Protein AF-A0A7V2LP07-F1 (afdb_monomer_lite)

Secondary structure (DSSP, 8-state):
-HHHHHHHHHHHHHHIIIIIHHHHHHT--SS--HHHHHHHHHHHHHHHHHHHHHTT--SHHHHHHHHHHHHHHIIIIIHHHHHHT-TTGGG---

Foldseek 3Di:
DVVVVVLLVVLLV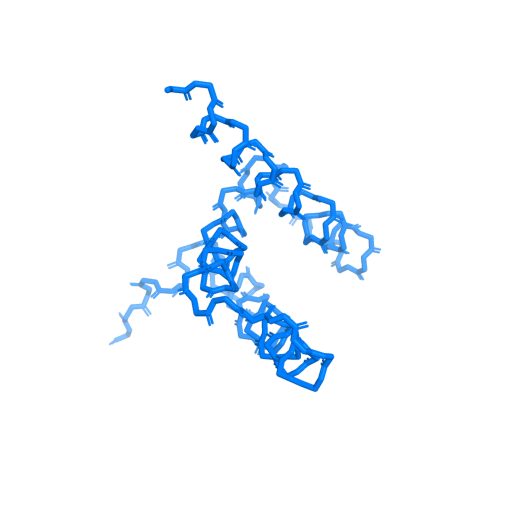CQLPVPLVCCCPPPVDDPDDSVLSSVLSSVLSSVLVVVCVVVVVDDDVVVVVSVVVSCCCRVVPVVVQCVPVNSCSVVPDD

Structure (mmCIF, N/CA/C/O backbone):
data_AF-A0A7V2LP07-F1
#
_entry.id   AF-A0A7V2LP07-F1
#
loop_
_atom_site.group_PDB
_atom_site.id
_atom_site.type_symbol
_atom_site.label_atom_id
_atom_site.label_alt_id
_atom_site.label_comp_id
_atom_site.label_asym_id
_atom_site.label_entity_id
_atom_site.label_seq_id
_atom_site.pdbx_PDB_ins_code
_atom_site.Cartn_x
_atom_site.Cartn_y
_atom_site.Cartn_z
_atom_site.occupancy
_atom_site.B_iso_or_equiv
_atom_site.auth_seq_id
_atom_site.auth_comp_id
_atom_site.auth_asym_id
_atom_site.auth_atom_id
_atom_site.pdbx_PDB_model_num
ATOM 1 N N . MET A 1 1 ? -23.044 -2.314 -5.978 1.00 55.12 1 MET A N 1
ATOM 2 C CA . MET A 1 1 ? -21.972 -2.179 -6.993 1.00 55.12 1 MET A CA 1
ATOM 3 C C . MET A 1 1 ? -21.220 -0.853 -6.887 1.00 55.12 1 MET A C 1
ATOM 5 O O . MET A 1 1 ? -20.003 -0.909 -6.816 1.00 55.12 1 MET A O 1
ATOM 9 N N . GLN A 1 2 ? -21.882 0.311 -6.782 1.00 62.09 2 GLN A N 1
ATOM 10 C CA . GLN A 1 2 ? -21.194 1.609 -6.594 1.00 62.09 2 GLN A CA 1
ATOM 11 C C . GLN A 1 2 ? -20.196 1.630 -5.420 1.00 62.09 2 GLN A C 1
ATOM 13 O O . GLN A 1 2 ? -19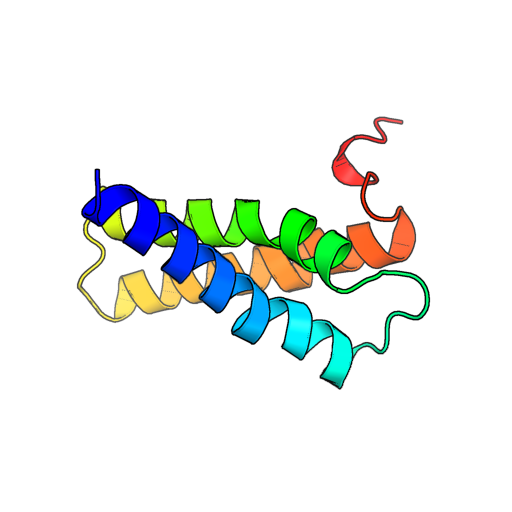.082 2.117 -5.575 1.00 62.09 2 GLN A O 1
ATOM 18 N N . SER A 1 3 ? -20.539 1.036 -4.271 1.00 79.75 3 SER A N 1
ATOM 19 C CA . SER A 1 3 ? -19.629 0.998 -3.114 1.00 79.75 3 SER A CA 1
ATOM 20 C C . SER A 1 3 ? -18.339 0.211 -3.366 1.00 79.75 3 SER A C 1
ATOM 22 O O . SER A 1 3 ? -17.305 0.551 -2.804 1.00 79.75 3 SER A O 1
ATOM 24 N N . PHE A 1 4 ? -18.379 -0.818 -4.216 1.00 81.25 4 PHE A N 1
ATOM 25 C CA . PHE A 1 4 ? -17.212 -1.636 -4.541 1.00 81.25 4 PHE A CA 1
ATOM 26 C C . PHE A 1 4 ? -16.235 -0.875 -5.443 1.00 81.25 4 PHE A C 1
ATOM 28 O O . PHE A 1 4 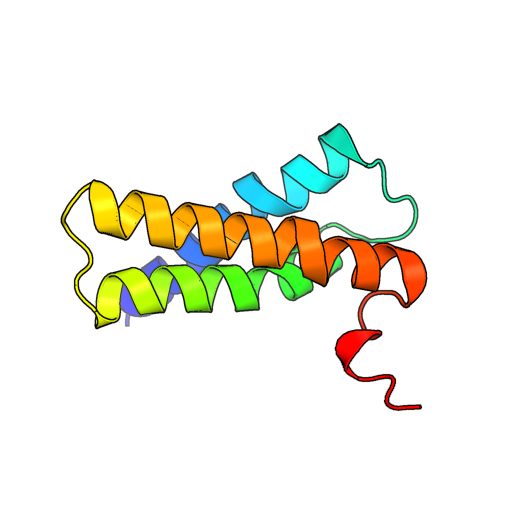? -15.055 -0.778 -5.119 1.00 81.25 4 PHE A O 1
ATOM 35 N N . PHE A 1 5 ? -16.739 -0.250 -6.512 1.00 85.00 5 PHE A N 1
ATOM 36 C CA . PHE A 1 5 ? -15.921 0.593 -7.389 1.00 85.00 5 PHE A CA 1
ATOM 37 C C . PHE A 1 5 ? -15.306 1.774 -6.640 1.00 85.00 5 PHE A C 1
ATOM 39 O O . PHE A 1 5 ? -14.130 2.062 -6.831 1.00 85.00 5 PHE A O 1
ATOM 46 N N . ASN A 1 6 ? -16.054 2.401 -5.729 1.00 84.88 6 ASN A N 1
ATOM 47 C CA . ASN A 1 6 ? -15.530 3.498 -4.917 1.00 84.88 6 ASN A CA 1
ATOM 48 C C . ASN A 1 6 ? -14.380 3.047 -4.003 1.00 84.88 6 ASN A C 1
ATOM 50 O O . ASN A 1 6 ? -13.420 3.791 -3.829 1.00 84.88 6 ASN A O 1
ATOM 54 N N . ARG A 1 7 ? -14.441 1.828 -3.449 1.00 84.38 7 ARG A N 1
ATOM 55 C CA . ARG A 1 7 ? -13.360 1.261 -2.624 1.00 84.38 7 ARG A CA 1
ATOM 56 C C . ARG A 1 7 ? -12.114 0.956 -3.447 1.00 84.38 7 ARG A C 1
ATOM 58 O O . ARG A 1 7 ? -11.017 1.303 -3.024 1.00 84.38 7 ARG A O 1
ATOM 65 N N . LEU A 1 8 ? -12.284 0.349 -4.623 1.00 86.12 8 LEU A N 1
ATOM 66 C CA . LEU A 1 8 ? -11.171 0.087 -5.537 1.00 86.12 8 LEU A CA 1
ATOM 67 C C . LEU A 1 8 ? -10.518 1.388 -6.008 1.00 86.12 8 LEU A C 1
ATOM 69 O O . LEU A 1 8 ? -9.298 1.506 -5.969 1.00 86.12 8 LEU A O 1
ATOM 73 N N . LEU A 1 9 ? -11.326 2.377 -6.393 1.00 88.25 9 LEU A N 1
ATOM 74 C CA . LEU A 1 9 ? -10.837 3.686 -6.810 1.00 88.25 9 LEU A CA 1
ATOM 75 C C . LEU A 1 9 ? -10.095 4.389 -5.670 1.00 88.25 9 LEU A C 1
ATOM 77 O O . LEU A 1 9 ? -9.015 4.925 -5.886 1.00 88.25 9 LEU A O 1
ATOM 81 N N . PHE A 1 10 ? -10.633 4.346 -4.449 1.00 87.19 10 PHE A N 1
ATOM 82 C CA . PHE A 1 10 ? -9.971 4.910 -3.276 1.00 87.19 10 PHE A CA 1
ATOM 83 C C . PHE A 1 10 ? -8.620 4.240 -2.995 1.00 87.19 10 PHE A C 1
ATOM 85 O O . PHE A 1 10 ? -7.629 4.930 -2.762 1.00 87.19 10 PHE A O 1
ATOM 92 N N . ALA A 1 11 ? -8.555 2.908 -3.065 1.00 85.94 11 ALA A N 1
ATOM 93 C CA . ALA A 1 11 ? -7.307 2.173 -2.893 1.00 85.94 11 ALA A CA 1
ATOM 94 C C . ALA A 1 11 ? -6.290 2.505 -3.996 1.00 85.94 11 ALA A C 1
ATOM 96 O O . ALA A 1 11 ? -5.130 2.766 -3.690 1.00 85.94 11 ALA A O 1
ATOM 97 N N . ALA A 1 12 ? -6.729 2.584 -5.256 1.00 83.12 12 ALA A N 1
ATOM 98 C CA . ALA A 1 12 ? -5.876 2.962 -6.381 1.00 83.12 12 ALA A CA 1
ATOM 99 C C . ALA A 1 12 ? -5.334 4.387 -6.249 1.00 83.12 12 ALA A C 1
ATOM 101 O O . ALA A 1 12 ? -4.141 4.609 -6.439 1.00 83.12 12 ALA A O 1
ATOM 102 N N . LEU A 1 13 ? -6.178 5.348 -5.867 1.00 88.25 13 LEU A N 1
ATOM 103 C CA . LEU A 1 13 ? -5.746 6.723 -5.619 1.00 88.25 13 LEU A CA 1
ATOM 104 C C . LEU A 1 13 ? -4.769 6.803 -4.444 1.00 88.25 13 LEU A C 1
ATOM 106 O O . LEU A 1 13 ? -3.793 7.543 -4.510 1.00 88.25 13 LEU A O 1
ATOM 110 N N . THR A 1 14 ? -4.994 6.013 -3.395 1.00 87.00 14 THR A N 1
ATOM 111 C CA . THR A 1 14 ? -4.099 5.959 -2.234 1.00 87.00 14 THR A CA 1
ATOM 112 C C . THR A 1 14 ? -2.735 5.383 -2.618 1.00 87.00 14 THR A C 1
ATOM 114 O O . THR A 1 14 ? -1.717 5.970 -2.265 1.00 87.00 14 THR A O 1
ATOM 117 N N . ALA A 1 15 ? -2.700 4.293 -3.392 1.00 82.75 15 ALA A N 1
ATOM 118 C CA . ALA A 1 15 ? -1.461 3.706 -3.905 1.00 82.75 15 ALA A CA 1
ATOM 119 C C . ALA A 1 15 ? -0.711 4.690 -4.817 1.00 82.75 15 ALA A C 1
ATOM 121 O O . ALA A 1 15 ? 0.497 4.883 -4.674 1.00 82.75 15 ALA A O 1
ATOM 122 N N . ALA A 1 16 ? -1.437 5.372 -5.709 1.00 82.69 16 ALA A N 1
ATOM 123 C CA . ALA A 1 16 ? -0.867 6.380 -6.593 1.00 82.69 16 ALA A CA 1
ATOM 124 C C . ALA A 1 16 ? -0.209 7.522 -5.801 1.00 82.69 16 ALA A C 1
ATOM 126 O O . ALA A 1 16 ? 0.954 7.839 -6.032 1.00 82.69 16 ALA A O 1
ATOM 127 N N . VAL A 1 17 ? -0.934 8.129 -4.857 1.00 82.62 17 VAL A N 1
ATOM 128 C CA . VAL A 1 17 ? -0.466 9.318 -4.126 1.00 82.62 17 VAL A CA 1
ATOM 129 C C . VAL A 1 17 ? 0.608 8.979 -3.099 1.00 82.62 17 VAL A C 1
ATOM 131 O O . VAL A 1 17 ? 1.601 9.692 -3.009 1.00 82.62 17 VAL A O 1
ATOM 134 N N . LEU A 1 18 ? 0.416 7.926 -2.305 1.00 77.94 18 LEU A N 1
ATOM 135 C CA . LEU A 1 18 ? 1.324 7.643 -1.194 1.00 77.94 18 LEU A CA 1
ATOM 136 C C . LEU A 1 18 ? 2.562 6.870 -1.617 1.00 77.94 18 LEU A C 1
ATOM 138 O O . LEU A 1 18 ? 3.585 7.014 -0.964 1.00 77.94 18 LEU A O 1
ATOM 142 N N . VAL A 1 19 ? 2.476 6.061 -2.675 1.00 75.62 19 VAL A N 1
ATOM 143 C CA . VAL A 1 19 ? 3.568 5.152 -3.029 1.00 75.62 19 VAL A CA 1
ATOM 144 C C . VAL A 1 19 ? 4.179 5.519 -4.371 1.00 75.62 19 VAL A C 1
ATOM 146 O O . VAL A 1 19 ? 5.352 5.855 -4.421 1.00 75.62 19 VAL A O 1
ATOM 149 N N . VAL A 1 20 ? 3.394 5.586 -5.451 1.00 76.19 20 VAL A N 1
ATOM 150 C CA . VAL A 1 20 ? 3.949 5.895 -6.787 1.00 76.19 20 VAL A CA 1
ATOM 151 C C . VAL A 1 20 ? 4.569 7.295 -6.839 1.00 76.19 20 VAL A C 1
ATOM 153 O O . VAL A 1 20 ? 5.649 7.477 -7.400 1.00 76.19 20 VAL A O 1
ATOM 156 N N . PHE A 1 21 ? 3.906 8.293 -6.250 1.00 76.50 21 PHE A N 1
ATOM 157 C CA . PHE A 1 21 ? 4.465 9.642 -6.162 1.00 76.50 21 PHE A CA 1
ATOM 158 C C . PHE A 1 21 ? 5.657 9.720 -5.205 1.00 76.50 21 PHE A C 1
ATOM 160 O O . PHE A 1 21 ? 6.629 10.386 -5.550 1.00 76.50 21 PHE A O 1
ATOM 167 N N . SER A 1 22 ? 5.616 9.028 -4.060 1.00 74.56 22 SER A N 1
ATOM 168 C CA . SER A 1 22 ? 6.769 8.933 -3.148 1.00 74.56 22 SER A CA 1
ATOM 169 C C . SER A 1 22 ? 7.995 8.399 -3.894 1.00 74.56 22 SER A C 1
ATOM 171 O O . SER A 1 22 ? 9.041 9.046 -3.928 1.00 74.56 22 SER A O 1
ATOM 173 N N . GLU A 1 23 ? 7.819 7.309 -4.636 1.00 74.44 23 GLU A N 1
ATOM 174 C CA . GLU A 1 23 ? 8.874 6.667 -5.414 1.00 74.44 23 GLU A CA 1
ATOM 175 C C . GLU A 1 23 ? 9.494 7.595 -6.465 1.00 74.44 23 GLU A C 1
ATOM 177 O O . GLU A 1 23 ? 10.715 7.691 -6.620 1.00 74.44 23 GLU A O 1
ATOM 182 N N . LYS A 1 24 ? 8.643 8.332 -7.187 1.00 72.62 24 LYS A N 1
ATOM 183 C CA . LYS A 1 24 ? 9.086 9.284 -8.212 1.00 72.62 24 LYS A CA 1
ATOM 184 C C . LYS A 1 24 ? 9.752 10.527 -7.620 1.00 72.62 24 LYS A C 1
ATOM 186 O O . LYS A 1 24 ? 10.583 11.122 -8.302 1.00 72.62 24 LYS A O 1
ATOM 191 N N . ILE A 1 25 ? 9.402 10.920 -6.394 1.00 71.31 25 ILE A N 1
ATOM 192 C CA . ILE A 1 25 ? 9.969 12.093 -5.715 1.00 71.31 25 ILE A CA 1
ATOM 193 C C . ILE A 1 25 ? 11.316 11.763 -5.066 1.00 71.31 25 ILE A C 1
ATOM 195 O O . ILE A 1 25 ? 12.242 12.563 -5.178 1.00 71.31 25 ILE A O 1
ATOM 199 N N . TYR A 1 26 ? 11.432 10.615 -4.395 1.00 67.94 26 TYR A N 1
ATOM 200 C CA . TYR A 1 26 ? 12.575 10.335 -3.522 1.00 67.94 26 TYR A CA 1
ATOM 201 C C . TYR A 1 26 ? 13.646 9.443 -4.150 1.00 67.94 26 TYR A C 1
ATOM 203 O O . TYR A 1 26 ? 14.823 9.638 -3.858 1.00 67.94 26 TYR A O 1
ATOM 211 N N . TRP A 1 27 ? 13.271 8.512 -5.030 1.00 65.94 27 TRP A N 1
ATOM 212 C CA . TRP A 1 27 ? 14.182 7.444 -5.463 1.00 65.94 27 TRP A CA 1
ATOM 213 C C . TRP A 1 27 ? 14.482 7.431 -6.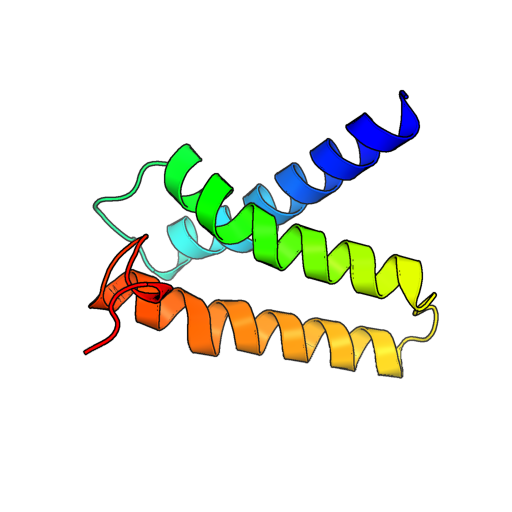963 1.00 65.94 27 TRP A C 1
ATOM 215 O O . TRP A 1 27 ? 15.343 6.680 -7.407 1.00 65.94 27 TRP A O 1
ATOM 225 N N . TYR A 1 28 ? 13.817 8.296 -7.741 1.00 60.44 28 TYR A N 1
ATOM 226 C CA . TYR A 1 28 ? 14.037 8.512 -9.178 1.00 60.44 28 TYR A CA 1
ATOM 227 C C . TYR A 1 28 ? 14.295 7.208 -9.957 1.00 60.44 28 TYR A C 1
ATOM 229 O O . TYR A 1 28 ? 15.278 7.098 -10.692 1.00 60.44 28 TYR A O 1
ATOM 237 N N . ILE A 1 29 ? 13.411 6.208 -9.818 1.00 63.50 29 ILE A N 1
ATOM 238 C CA . ILE A 1 29 ? 13.537 4.982 -10.616 1.00 63.50 29 ILE A CA 1
ATOM 239 C C . ILE A 1 29 ? 13.313 5.328 -12.091 1.00 63.50 29 ILE A C 1
ATOM 241 O O . ILE A 1 29 ? 12.180 5.564 -12.545 1.00 63.50 29 ILE A O 1
ATOM 245 N N . GLN A 1 30 ? 14.407 5.373 -12.845 1.00 60.66 30 GLN A N 1
ATOM 246 C CA . GLN A 1 30 ? 14.390 5.455 -14.298 1.00 60.66 30 GLN A CA 1
ATOM 247 C C . GLN A 1 30 ? 14.155 4.041 -14.832 1.00 60.66 30 GLN A C 1
ATOM 249 O O . GLN A 1 30 ? 14.972 3.157 -14.612 1.00 60.66 30 GLN A O 1
ATOM 254 N N . GLY A 1 31 ? 13.022 3.812 -15.495 1.00 70.38 31 GLY A N 1
ATOM 255 C CA . GLY A 1 31 ? 12.728 2.519 -16.124 1.00 70.38 31 GLY A CA 1
ATOM 256 C C . GLY A 1 31 ? 11.263 2.114 -16.052 1.00 70.38 31 GLY A C 1
ATOM 257 O O . GLY A 1 31 ? 10.748 1.596 -17.034 1.00 70.38 31 GLY A O 1
ATOM 258 N N . TYR A 1 32 ? 10.573 2.430 -14.951 1.00 76.50 32 TYR A N 1
ATOM 259 C CA . TYR A 1 32 ? 9.173 2.035 -14.774 1.00 76.50 32 TYR A CA 1
ATOM 260 C C . TYR A 1 32 ? 8.181 3.157 -15.079 1.00 76.50 32 TYR A C 1
ATOM 262 O O . TYR A 1 32 ? 8.312 4.304 -14.615 1.00 76.50 32 TYR A O 1
ATOM 270 N N . GLY A 1 33 ? 7.158 2.796 -15.849 1.00 82.12 33 GLY A N 1
ATOM 271 C CA . GLY A 1 33 ? 6.006 3.631 -16.145 1.00 82.12 33 GLY A CA 1
ATOM 272 C C . GLY A 1 33 ? 5.088 3.795 -14.932 1.00 82.12 33 GLY A C 1
ATOM 273 O O . GLY A 1 33 ? 5.091 3.001 -13.995 1.00 82.12 33 GLY A O 1
ATOM 274 N N . PHE A 1 34 ? 4.250 4.835 -14.955 1.00 83.12 34 PHE A N 1
ATOM 275 C CA . PHE A 1 34 ? 3.295 5.106 -13.873 1.00 83.12 34 PHE A CA 1
ATOM 276 C C . PHE A 1 34 ? 2.356 3.920 -13.603 1.00 83.12 34 PHE A C 1
ATOM 278 O O . PHE A 1 34 ? 2.127 3.565 -12.451 1.00 83.12 34 PHE A O 1
ATOM 285 N N . LEU A 1 35 ? 1.826 3.297 -14.662 1.00 84.12 35 LEU A N 1
ATOM 286 C CA . LEU A 1 35 ? 0.881 2.184 -14.533 1.00 84.12 35 LEU A CA 1
ATOM 287 C C . LEU A 1 35 ? 1.523 0.927 -13.945 1.00 84.12 35 LEU A C 1
ATOM 289 O O . LEU A 1 35 ? 0.867 0.212 -13.199 1.00 84.12 35 LEU A O 1
ATOM 293 N N . GLU A 1 36 ? 2.791 0.671 -14.252 1.00 83.31 36 GLU A N 1
ATOM 294 C CA . GLU A 1 36 ? 3.519 -0.489 -13.735 1.00 83.31 36 GLU A CA 1
ATOM 295 C C . GLU A 1 36 ? 3.705 -0.378 -12.222 1.00 83.31 36 GLU A C 1
ATOM 297 O O . GLU A 1 36 ? 3.327 -1.283 -11.480 1.00 83.31 36 GLU A O 1
ATOM 302 N N . LEU A 1 37 ? 4.185 0.782 -11.762 1.00 84.88 37 LEU A N 1
ATOM 303 C CA . LEU A 1 37 ? 4.320 1.078 -10.337 1.00 84.88 37 LEU A CA 1
ATOM 304 C C . LEU A 1 37 ? 2.962 1.070 -9.635 1.00 84.88 37 LEU A C 1
ATOM 306 O O . LEU A 1 37 ? 2.832 0.535 -8.535 1.00 84.88 37 LEU A O 1
ATOM 310 N N . LEU A 1 38 ? 1.932 1.628 -10.276 1.00 86.62 38 LEU A N 1
ATOM 311 C CA . LEU A 1 38 ? 0.586 1.624 -9.721 1.00 86.62 38 LEU A CA 1
ATOM 312 C C . LEU A 1 38 ? 0.073 0.199 -9.524 1.00 86.62 38 LEU A C 1
ATOM 314 O O . LEU A 1 38 ? -0.461 -0.091 -8.464 1.00 86.62 38 LEU A O 1
ATOM 318 N N . LEU A 1 39 ? 0.233 -0.687 -10.507 1.00 85.88 39 LEU A N 1
ATOM 319 C CA . LEU A 1 39 ? -0.216 -2.076 -10.398 1.00 85.88 39 LEU A CA 1
ATOM 320 C C . LEU A 1 39 ? 0.564 -2.849 -9.332 1.00 85.88 39 LEU A C 1
ATOM 322 O O . LEU A 1 39 ? -0.050 -3.580 -8.555 1.00 85.88 39 LEU A O 1
ATOM 326 N N . PHE A 1 40 ? 1.882 -2.650 -9.263 1.00 86.06 40 PHE A N 1
ATOM 327 C CA . PHE A 1 40 ? 2.740 -3.285 -8.264 1.00 86.06 40 PHE A CA 1
ATOM 328 C C . PHE A 1 40 ? 2.330 -2.893 -6.837 1.00 86.06 40 PHE A C 1
ATOM 330 O O . PHE A 1 40 ? 2.107 -3.756 -5.988 1.00 86.06 40 PHE A O 1
ATOM 337 N N . TYR A 1 41 ? 2.133 -1.596 -6.589 1.00 87.69 41 TYR A N 1
ATOM 338 C CA . TYR A 1 41 ? 1.787 -1.088 -5.262 1.00 87.69 41 TYR A CA 1
ATOM 339 C C . TYR A 1 41 ? 0.288 -1.132 -4.941 1.00 87.69 41 TYR A C 1
ATOM 341 O O . TYR A 1 41 ? -0.088 -1.126 -3.770 1.00 87.69 41 TYR A O 1
ATOM 349 N N . PHE A 1 42 ? -0.592 -1.253 -5.939 1.00 89.31 42 PHE A N 1
ATOM 350 C CA . PHE A 1 42 ? -2.038 -1.334 -5.722 1.00 89.31 42 PHE A CA 1
ATOM 351 C C . PHE A 1 42 ? -2.410 -2.481 -4.787 1.00 89.31 42 PHE A C 1
ATOM 353 O O . PHE A 1 42 ? -3.206 -2.295 -3.866 1.00 89.31 42 PHE A O 1
ATOM 360 N N . PHE A 1 43 ? -1.845 -3.666 -5.017 1.00 86.94 43 PHE A N 1
ATOM 361 C CA . PHE A 1 43 ? -2.200 -4.858 -4.259 1.00 86.94 43 PHE A CA 1
ATOM 362 C C . PHE A 1 43 ? -1.861 -4.743 -2.760 1.00 86.94 43 PHE A C 1
ATOM 364 O O . PHE A 1 43 ? -2.781 -4.893 -1.949 1.00 86.94 43 PHE A O 1
ATOM 371 N N . PRO A 1 44 ? -0.619 -4.417 -2.346 1.00 89.69 44 PRO A N 1
ATOM 372 C CA . PRO A 1 44 ? -0.306 -4.236 -0.929 1.00 89.69 44 PRO A CA 1
ATOM 373 C C . PRO A 1 44 ? -1.106 -3.089 -0.293 1.00 89.69 44 PRO A C 1
ATOM 375 O O . PRO A 1 44 ? -1.589 -3.246 0.830 1.00 89.69 44 PRO A O 1
ATOM 378 N N . THR A 1 45 ? -1.336 -1.973 -1.001 1.00 91.12 45 THR A N 1
ATOM 379 C CA . THR A 1 45 ? -2.183 -0.880 -0.487 1.00 91.12 45 THR A CA 1
ATOM 380 C C . THR A 1 45 ? -3.631 -1.324 -0.285 1.00 91.12 45 THR A C 1
ATOM 382 O O . THR A 1 45 ? -4.238 -1.027 0.745 1.00 91.12 45 THR A O 1
ATOM 385 N N . TYR A 1 46 ? -4.203 -2.055 -1.244 1.00 91.00 46 TYR A N 1
ATOM 386 C CA . TYR A 1 46 ? -5.567 -2.562 -1.145 1.00 91.00 46 TYR A CA 1
ATOM 387 C C . TYR A 1 46 ? -5.713 -3.532 0.028 1.00 91.00 46 TYR A C 1
ATOM 389 O O . TYR A 1 46 ? -6.640 -3.384 0.823 1.00 91.00 46 TYR A O 1
ATOM 397 N N . VAL A 1 47 ? -4.786 -4.485 0.174 1.00 90.44 47 VAL A N 1
ATOM 398 C CA . VAL A 1 47 ? -4.789 -5.449 1.285 1.00 90.44 47 VAL A CA 1
ATOM 399 C C . VAL A 1 47 ? -4.677 -4.733 2.630 1.00 90.44 47 VAL A C 1
ATOM 401 O O . VAL A 1 47 ? -5.415 -5.071 3.554 1.00 90.44 47 VAL A O 1
ATOM 404 N N . PHE A 1 48 ? -3.824 -3.711 2.737 1.00 92.50 48 PHE A N 1
ATOM 405 C CA . PHE A 1 48 ? -3.710 -2.895 3.944 1.00 92.50 48 PHE A CA 1
ATOM 406 C C . PHE A 1 48 ? -5.036 -2.213 4.309 1.00 92.50 48 PHE A C 1
ATOM 408 O O . PHE A 1 48 ? -5.539 -2.384 5.421 1.00 92.50 48 PHE A O 1
ATOM 415 N N . LEU A 1 49 ? -5.645 -1.487 3.367 1.00 91.31 49 LEU A N 1
ATOM 416 C CA . LEU A 1 49 ? -6.914 -0.791 3.601 1.00 91.31 49 LEU A CA 1
ATOM 417 C C . LEU A 1 49 ? -8.056 -1.769 3.906 1.00 91.31 49 LEU A C 1
ATOM 419 O O . LEU A 1 49 ? -8.867 -1.524 4.802 1.00 91.31 49 LEU A O 1
ATOM 423 N N . TRP A 1 50 ? -8.091 -2.898 3.198 1.00 92.69 50 TRP A N 1
ATOM 424 C CA . TRP A 1 50 ? -9.037 -3.974 3.458 1.00 92.69 50 TRP A CA 1
ATOM 425 C C . TRP A 1 50 ? -8.864 -4.543 4.868 1.00 92.69 50 TRP A C 1
ATOM 427 O O . TRP A 1 50 ? -9.859 -4.719 5.564 1.00 92.69 50 TRP A O 1
ATOM 437 N N . ALA A 1 51 ? -7.632 -4.769 5.331 1.00 91.88 51 ALA A N 1
ATOM 438 C CA . ALA A 1 51 ? -7.366 -5.266 6.679 1.00 91.88 51 ALA A CA 1
ATOM 439 C C . ALA A 1 51 ? -7.823 -4.266 7.756 1.00 91.88 51 ALA A C 1
ATOM 441 O O . ALA A 1 51 ? -8.486 -4.659 8.718 1.00 91.88 51 ALA A O 1
ATOM 442 N N . ILE A 1 52 ? -7.551 -2.967 7.577 1.00 94.56 52 ILE A N 1
ATOM 443 C CA . ILE A 1 52 ? -8.049 -1.911 8.475 1.00 94.56 52 ILE A CA 1
ATOM 444 C C . ILE A 1 52 ? -9.578 -1.962 8.592 1.00 94.56 52 ILE A C 1
ATOM 446 O O . ILE A 1 52 ? -10.119 -1.896 9.702 1.00 94.56 52 ILE A O 1
ATOM 450 N N . GLU A 1 53 ? -10.278 -2.109 7.464 1.00 92.75 53 GLU A N 1
ATOM 451 C CA . GLU A 1 53 ? -11.738 -2.211 7.439 1.00 92.75 53 GLU A CA 1
ATOM 452 C C . GLU A 1 53 ? -12.234 -3.520 8.079 1.00 92.75 53 GLU A C 1
ATOM 454 O O . GLU A 1 53 ? -13.106 -3.485 8.953 1.00 92.75 53 GLU A O 1
ATOM 459 N N . ALA A 1 54 ? -11.668 -4.663 7.681 1.00 93.38 54 ALA A N 1
ATOM 460 C CA . ALA A 1 54 ? -12.078 -6.002 8.102 1.00 93.38 54 ALA A CA 1
ATOM 461 C C . ALA A 1 54 ? -11.922 -6.203 9.614 1.00 93.38 54 ALA A C 1
ATOM 463 O O . ALA A 1 54 ? -12.848 -6.674 10.278 1.00 93.38 54 ALA A O 1
ATOM 464 N N . PHE A 1 55 ? -10.793 -5.768 10.178 1.00 93.75 55 PHE A N 1
ATOM 465 C CA . PHE A 1 55 ? -10.534 -5.824 11.619 1.00 93.75 55 PHE A CA 1
ATOM 466 C C . PHE A 1 55 ? -11.105 -4.626 12.383 1.00 93.75 55 PHE A C 1
ATOM 468 O O . PHE A 1 55 ? -10.984 -4.557 13.607 1.00 93.75 55 PHE A O 1
ATOM 475 N N . ARG A 1 56 ? -11.763 -3.690 11.683 1.00 93.81 56 ARG A N 1
ATOM 476 C CA . ARG A 1 56 ? -12.383 -2.487 12.257 1.00 93.81 56 ARG A CA 1
ATOM 477 C C . ARG A 1 56 ? -11.406 -1.723 13.153 1.00 93.81 56 ARG A C 1
ATOM 479 O O . ARG A 1 56 ? -11.743 -1.341 14.277 1.00 93.81 56 ARG A O 1
ATOM 486 N N . VAL A 1 57 ? -10.195 -1.486 12.657 1.00 93.25 57 VAL A N 1
ATOM 487 C CA . VAL A 1 57 ? -9.151 -0.769 13.395 1.00 93.25 57 VAL A CA 1
ATOM 488 C C . VAL A 1 57 ? -9.557 0.702 13.530 1.00 93.25 57 VAL A C 1
ATOM 490 O O . VAL A 1 57 ? -9.403 1.491 12.607 1.00 93.25 57 VAL A O 1
ATOM 493 N N . ARG A 1 58 ? -10.135 1.069 14.682 1.00 93.31 58 ARG A N 1
ATOM 494 C CA . ARG A 1 58 ? -10.681 2.422 14.938 1.00 93.31 58 ARG A CA 1
ATOM 495 C C . ARG A 1 58 ? -9.959 3.211 16.030 1.00 93.31 58 ARG A C 1
ATOM 497 O O . ARG A 1 58 ? -10.344 4.339 16.319 1.00 93.31 58 ARG A O 1
ATOM 504 N N . ARG A 1 59 ? -8.952 2.623 16.679 1.00 94.44 59 ARG A N 1
ATOM 505 C CA . ARG A 1 59 ? -8.167 3.282 17.737 1.00 94.44 59 ARG A CA 1
ATOM 506 C C . ARG A 1 59 ? -6.812 3.726 17.188 1.00 94.44 59 ARG A C 1
ATOM 508 O O . ARG A 1 59 ? -6.240 3.038 16.350 1.00 94.44 59 ARG A O 1
ATOM 515 N N . TRP A 1 60 ? -6.282 4.825 17.719 1.00 94.69 60 TRP A N 1
ATOM 516 C CA . TRP A 1 60 ? -5.023 5.423 17.262 1.00 94.69 60 TRP A CA 1
ATOM 517 C C . TRP A 1 60 ? -3.820 4.486 17.369 1.00 94.69 60 TRP A C 1
ATOM 519 O O . TRP A 1 60 ? -3.099 4.325 16.395 1.00 94.69 60 TRP A O 1
ATOM 529 N N . ALA A 1 61 ? -3.625 3.827 18.513 1.00 95.69 61 ALA A N 1
ATOM 530 C CA . ALA A 1 61 ? -2.477 2.942 18.720 1.00 95.69 61 ALA A CA 1
ATOM 531 C C . ALA A 1 61 ? -2.388 1.782 17.699 1.00 95.69 61 ALA A C 1
ATOM 533 O O . ALA A 1 61 ? -1.347 1.643 17.059 1.00 95.69 61 ALA A O 1
ATOM 534 N N . PRO A 1 62 ? -3.442 0.968 17.472 1.00 93.56 62 PRO A N 1
ATOM 535 C CA . PRO A 1 62 ? -3.373 -0.085 16.461 1.00 93.56 62 PRO A CA 1
ATOM 536 C C . PRO A 1 62 ? -3.347 0.465 15.030 1.00 93.56 62 PRO A C 1
ATOM 538 O O . PRO A 1 62 ? -2.750 -0.167 14.167 1.00 93.56 62 PRO A O 1
ATOM 541 N N . LEU A 1 63 ? -3.938 1.638 14.769 1.00 93.25 63 LEU A N 1
ATOM 542 C CA . LEU A 1 63 ? -3.834 2.287 13.460 1.00 93.25 63 LEU A CA 1
ATOM 543 C C . LEU A 1 63 ? -2.389 2.709 13.163 1.00 93.25 6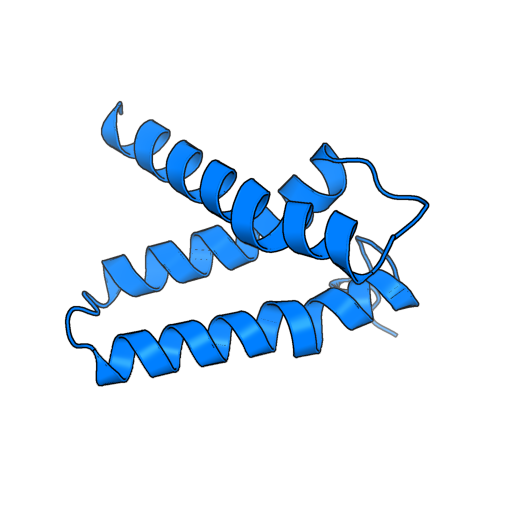3 LEU A C 1
ATOM 545 O O . LEU A 1 63 ? -1.898 2.470 12.066 1.00 93.25 63 LEU A O 1
ATOM 549 N N . PHE A 1 64 ? -1.702 3.279 14.155 1.00 94.56 64 PHE A N 1
ATOM 550 C CA . PHE A 1 64 ? -0.288 3.632 14.066 1.00 94.56 64 PHE A CA 1
ATOM 551 C C . PHE A 1 64 ? 0.574 2.398 13.796 1.00 94.56 64 PHE A C 1
ATOM 553 O O . PHE A 1 64 ? 1.378 2.407 12.869 1.00 94.56 64 PHE A O 1
ATOM 560 N N . LEU A 1 65 ? 0.363 1.315 14.552 1.00 95.44 65 LEU A N 1
ATOM 561 C CA . LEU A 1 65 ? 1.084 0.062 14.333 1.00 95.44 65 LEU A CA 1
ATOM 562 C C . LEU A 1 65 ? 0.838 -0.492 12.924 1.00 95.44 65 LEU A C 1
ATOM 564 O O . LEU A 1 65 ? 1.782 -0.877 12.244 1.00 95.44 65 LEU A O 1
ATOM 568 N N . ALA A 1 66 ? -0.415 -0.506 12.468 1.00 93.31 66 ALA A N 1
ATOM 569 C CA . ALA A 1 66 ? -0.755 -0.988 11.136 1.00 93.31 66 ALA A CA 1
ATOM 570 C C . ALA A 1 66 ? -0.095 -0.137 10.037 1.00 93.31 66 ALA A C 1
ATOM 572 O O . ALA A 1 66 ? 0.459 -0.692 9.092 1.00 93.31 66 ALA A O 1
ATOM 573 N N . ALA A 1 67 ? -0.099 1.192 10.176 1.00 90.94 67 ALA A N 1
ATOM 574 C CA . ALA A 1 67 ? 0.581 2.093 9.248 1.00 90.94 67 ALA A CA 1
ATOM 575 C C . ALA A 1 67 ? 2.107 1.890 9.250 1.00 90.94 67 ALA A C 1
ATOM 577 O O . ALA A 1 67 ? 2.719 1.883 8.186 1.00 90.94 67 ALA A O 1
ATOM 578 N N . ALA A 1 68 ? 2.715 1.665 10.419 1.00 93.44 68 ALA A N 1
ATOM 579 C CA . ALA A 1 68 ? 4.142 1.371 10.530 1.00 93.44 68 ALA A CA 1
ATOM 580 C C . ALA A 1 68 ? 4.509 0.045 9.845 1.00 93.44 68 ALA A C 1
ATOM 582 O O . ALA A 1 68 ? 5.490 -0.014 9.109 1.00 93.44 68 ALA A O 1
ATOM 583 N N . LEU A 1 69 ? 3.696 -1.001 10.031 1.00 94.00 69 LEU A N 1
ATOM 584 C CA . LEU A 1 69 ? 3.879 -2.286 9.350 1.00 94.00 69 LEU A CA 1
ATOM 585 C C . LEU A 1 69 ? 3.729 -2.156 7.834 1.00 94.00 69 LEU A C 1
ATOM 587 O O . LEU A 1 69 ? 4.499 -2.752 7.088 1.00 94.00 69 LEU A O 1
ATOM 591 N N . TYR A 1 70 ? 2.761 -1.361 7.378 1.00 92.56 70 TYR A N 1
ATOM 592 C CA . TYR A 1 70 ? 2.588 -1.078 5.959 1.00 92.56 70 TYR A CA 1
ATOM 593 C C . TYR A 1 70 ? 3.795 -0.340 5.371 1.00 92.56 70 TYR A C 1
ATOM 595 O O . TYR A 1 70 ? 4.313 -0.760 4.342 1.00 92.56 70 TYR A O 1
ATOM 603 N N . GLY A 1 71 ? 4.287 0.704 6.046 1.00 89.38 71 GLY A N 1
ATOM 604 C CA . GLY A 1 71 ? 5.493 1.421 5.627 1.00 89.38 71 GLY A CA 1
ATOM 605 C C . GLY A 1 71 ? 6.721 0.511 5.583 1.00 89.38 71 GLY A C 1
ATOM 606 O O . GLY A 1 71 ? 7.443 0.510 4.594 1.00 89.38 71 GLY A O 1
ATOM 607 N N . PHE A 1 72 ? 6.912 -0.330 6.604 1.00 91.50 72 PHE A N 1
ATOM 608 C CA . PHE A 1 72 ? 7.977 -1.336 6.615 1.00 91.50 72 PHE A CA 1
ATOM 609 C C . PHE A 1 72 ? 7.869 -2.312 5.437 1.00 91.50 72 PHE A C 1
ATOM 611 O O . PHE A 1 72 ? 8.874 -2.613 4.806 1.00 91.50 72 PHE A O 1
ATOM 618 N N . LEU A 1 73 ? 6.668 -2.797 5.116 1.00 90.62 73 LEU A N 1
ATOM 619 C CA . LEU A 1 73 ? 6.469 -3.696 3.981 1.00 90.62 73 LEU A CA 1
ATOM 620 C C . LEU A 1 73 ? 6.790 -3.002 2.651 1.00 90.62 73 LEU A C 1
ATOM 622 O O . LEU A 1 73 ? 7.514 -3.557 1.833 1.00 90.62 73 LEU A O 1
ATOM 626 N N . VAL A 1 74 ? 6.251 -1.805 2.424 1.00 89.50 74 VAL A N 1
ATOM 627 C CA . VAL A 1 74 ? 6.417 -1.088 1.153 1.00 89.50 74 VAL A CA 1
ATOM 628 C C . VAL A 1 74 ? 7.863 -0.645 0.955 1.00 89.50 74 VAL A C 1
ATOM 630 O O . VAL A 1 74 ? 8.475 -1.010 -0.040 1.00 89.50 74 VAL A O 1
ATOM 633 N N . GLU A 1 75 ? 8.432 0.073 1.917 1.00 85.69 75 GLU A N 1
ATOM 634 C CA . GLU A 1 75 ? 9.760 0.683 1.778 1.00 85.69 75 GLU A CA 1
ATOM 635 C C . GLU A 1 75 ? 10.887 -0.267 2.190 1.00 85.69 75 GLU A C 1
ATOM 637 O O . GLU A 1 75 ? 11.975 -0.236 1.631 1.00 85.69 75 GLU A O 1
ATOM 642 N N . GLY A 1 76 ? 10.653 -1.112 3.195 1.00 86.00 76 GLY A N 1
ATOM 643 C CA . GLY A 1 76 ? 11.680 -1.997 3.745 1.00 86.00 76 GLY A CA 1
ATOM 644 C C . GLY A 1 76 ? 11.793 -3.344 3.036 1.00 86.00 76 GLY A C 1
ATOM 645 O O . GLY A 1 76 ? 12.824 -3.998 3.169 1.00 86.00 76 GLY A O 1
ATOM 646 N N . VAL A 1 77 ? 10.757 -3.774 2.304 1.00 88.94 77 VAL A N 1
ATOM 647 C CA . VAL A 1 77 ? 10.731 -5.087 1.635 1.00 88.94 77 VAL A CA 1
ATOM 648 C C . VAL A 1 77 ? 10.473 -4.950 0.140 1.00 88.94 77 VAL A C 1
ATOM 650 O O . VAL A 1 77 ? 11.263 -5.442 -0.657 1.00 88.94 77 VAL A O 1
ATOM 653 N N . LEU A 1 78 ? 9.384 -4.289 -0.259 1.00 87.62 78 LEU A N 1
ATOM 654 C CA . LEU A 1 78 ? 8.976 -4.251 -1.665 1.00 87.62 78 LEU A CA 1
ATOM 655 C C . LEU A 1 78 ? 9.854 -3.333 -2.517 1.00 87.62 78 LEU A C 1
ATOM 657 O O . LEU A 1 78 ? 10.219 -3.729 -3.621 1.00 87.62 78 LEU A O 1
ATOM 661 N N . ALA A 1 79 ? 10.208 -2.149 -2.019 1.00 85.06 79 ALA A N 1
ATOM 662 C CA . ALA A 1 79 ? 11.052 -1.211 -2.753 1.00 85.06 79 ALA A CA 1
ATOM 663 C C . ALA A 1 79 ? 12.451 -1.793 -3.065 1.00 85.06 79 ALA A C 1
ATOM 665 O O . ALA A 1 79 ? 12.832 -1.771 -4.234 1.00 85.06 79 ALA A O 1
ATOM 666 N N . PRO A 1 80 ? 13.187 -2.420 -2.119 1.00 84.62 80 PRO A N 1
ATOM 667 C CA . PRO A 1 80 ? 14.448 -3.096 -2.435 1.00 84.62 80 PRO A CA 1
ATOM 668 C C . PRO A 1 80 ? 14.305 -4.182 -3.507 1.00 84.62 80 PRO A C 1
ATOM 670 O O . PRO A 1 80 ? 15.084 -4.203 -4.453 1.00 84.62 80 PRO A O 1
ATOM 673 N N . VAL A 1 81 ? 13.270 -5.029 -3.419 1.00 85.81 81 VAL A N 1
ATOM 674 C CA . VAL A 1 81 ? 13.008 -6.068 -4.434 1.00 85.81 81 VAL A CA 1
ATOM 675 C C . VAL A 1 81 ? 12.743 -5.442 -5.804 1.00 85.81 81 VAL A C 1
ATOM 677 O O . VAL A 1 81 ? 13.256 -5.914 -6.815 1.00 85.81 81 VAL A O 1
ATOM 680 N N . LEU A 1 82 ? 11.974 -4.353 -5.853 1.00 84.50 82 LEU A N 1
ATOM 681 C CA . LEU A 1 82 ? 11.713 -3.620 -7.089 1.00 84.50 82 LEU A CA 1
ATOM 682 C C . LEU A 1 82 ? 12.995 -3.017 -7.687 1.00 84.50 82 LEU A C 1
ATOM 684 O O . LEU A 1 82 ? 13.124 -2.952 -8.912 1.00 84.50 82 LEU A O 1
ATOM 688 N N . TYR A 1 83 ? 13.924 -2.566 -6.844 1.00 82.00 83 TYR A N 1
ATOM 689 C CA . TYR A 1 83 ? 15.193 -1.979 -7.273 1.00 82.00 83 TYR A CA 1
ATOM 690 C C . TYR A 1 83 ? 16.194 -3.018 -7.772 1.00 82.00 83 TYR A C 1
ATOM 692 O O . TYR A 1 83 ? 16.891 -2.755 -8.750 1.00 82.00 83 TYR A O 1
ATOM 700 N N . GLU A 1 84 ? 16.272 -4.172 -7.113 1.00 82.06 84 GLU A N 1
ATOM 701 C CA . GLU A 1 84 ? 17.282 -5.197 -7.392 1.00 82.06 84 GLU A CA 1
ATOM 702 C C . GLU A 1 84 ? 16.822 -6.186 -8.473 1.00 82.06 84 GLU A C 1
ATOM 704 O O . GLU A 1 84 ? 17.550 -6.431 -9.434 1.00 82.06 84 GLU A O 1
ATOM 709 N N . ASP A 1 85 ? 15.589 -6.684 -8.363 1.00 79.88 85 ASP A N 1
ATOM 710 C CA . ASP A 1 85 ? 15.070 -7.790 -9.179 1.00 79.88 85 ASP A CA 1
ATOM 711 C C . ASP A 1 85 ? 13.927 -7.364 -10.124 1.00 79.88 85 ASP A C 1
ATOM 713 O O . ASP A 1 85 ? 13.438 -8.137 -10.956 1.00 79.88 85 ASP A O 1
ATOM 717 N N . GLY A 1 86 ? 13.480 -6.113 -10.009 1.00 79.38 86 GLY A N 1
ATOM 718 C CA . GLY A 1 86 ? 12.408 -5.539 -10.813 1.00 79.38 86 GLY A CA 1
ATOM 719 C C . GLY A 1 86 ? 11.000 -6.005 -10.437 1.00 79.38 86 GLY A C 1
ATOM 720 O O . GLY A 1 86 ? 10.769 -6.640 -9.411 1.00 79.38 86 GLY A O 1
ATOM 721 N N . LEU A 1 87 ? 10.010 -5.673 -11.276 1.00 76.25 87 LEU A N 1
ATOM 722 C CA . LEU A 1 87 ? 8.577 -5.865 -10.969 1.00 76.25 87 LEU A CA 1
ATOM 723 C C . LEU A 1 87 ? 8.180 -7.316 -10.641 1.00 76.25 87 LEU A C 1
ATOM 725 O O . LEU A 1 87 ? 7.178 -7.538 -9.963 1.00 76.25 87 LEU A O 1
ATOM 729 N N . LEU A 1 88 ? 8.934 -8.300 -11.143 1.00 75.50 88 LEU A N 1
ATOM 730 C CA . LEU A 1 88 ? 8.678 -9.730 -10.939 1.00 75.50 88 LEU A CA 1
ATOM 731 C C . LEU A 1 88 ? 9.647 -10.386 -9.949 1.00 75.50 88 LEU A C 1
ATOM 733 O O . LEU A 1 88 ? 9.580 -11.602 -9.773 1.00 75.50 88 LEU A O 1
ATOM 737 N N . GLY A 1 89 ? 10.496 -9.609 -9.272 1.00 69.81 89 GLY A N 1
ATOM 738 C CA . GLY A 1 89 ? 11.498 -10.126 -8.341 1.00 69.81 89 GLY A CA 1
ATOM 739 C C . GLY A 1 89 ? 10.936 -11.021 -7.241 1.00 69.81 89 GLY A C 1
ATOM 740 O O . GLY A 1 89 ? 11.520 -12.042 -6.902 1.00 69.81 89 GLY A O 1
ATOM 741 N N . LEU A 1 90 ? 9.714 -10.734 -6.780 1.00 63.62 90 LEU A N 1
ATOM 742 C CA . LEU A 1 90 ? 9.005 -11.551 -5.786 1.00 63.62 90 LEU A CA 1
ATOM 743 C C . LEU A 1 90 ? 8.727 -12.998 -6.238 1.00 63.62 90 LEU A C 1
ATOM 745 O O . LEU A 1 90 ? 8.465 -13.855 -5.397 1.00 63.62 90 LEU A O 1
ATOM 749 N N . PHE A 1 91 ? 8.739 -13.270 -7.545 1.00 68.44 91 PHE A N 1
ATOM 750 C CA 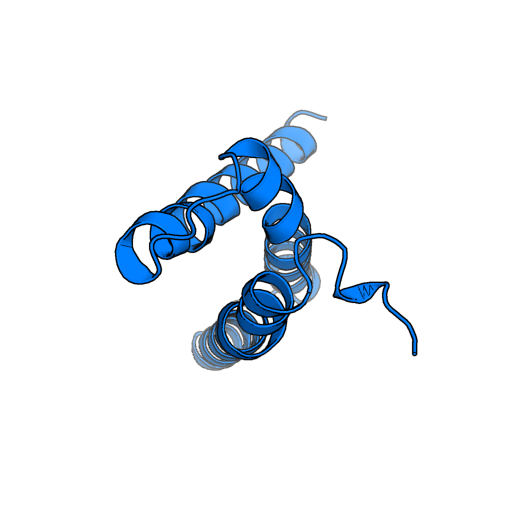. PHE A 1 91 ? 8.516 -14.601 -8.121 1.00 68.44 91 PHE A CA 1
ATOM 751 C C . PHE A 1 91 ? 9.811 -15.278 -8.570 1.00 68.44 91 PHE A C 1
ATOM 753 O O . PHE A 1 91 ? 9.774 -16.420 -9.034 1.00 68.44 91 PHE A O 1
ATOM 760 N N . HIS A 1 92 ? 10.946 -14.592 -8.437 1.00 57.62 92 HIS A N 1
ATOM 761 C CA . HIS A 1 92 ? 12.256 -15.138 -8.739 1.00 57.62 92 HIS A CA 1
ATOM 762 C C . HIS A 1 92 ? 12.684 -16.049 -7.576 1.00 57.62 92 HIS A C 1
ATOM 764 O O . HIS A 1 92 ? 13.400 -15.655 -6.661 1.00 57.62 92 HIS A O 1
ATOM 770 N N . VAL A 1 93 ? 12.163 -17.278 -7.571 1.00 54.88 93 VAL A N 1
ATOM 771 C CA . VAL A 1 93 ? 12.628 -18.344 -6.675 1.00 54.88 93 VAL A CA 1
ATOM 772 C C . VAL A 1 93 ? 13.955 -18.850 -7.232 1.00 54.88 93 VAL A C 1
ATOM 774 O O . VAL A 1 93 ? 13.997 -19.325 -8.369 1.00 54.88 93 VAL A O 1
ATOM 777 N N . SER A 1 94 ? 15.029 -18.689 -6.461 1.00 57.66 94 SER A N 1
ATOM 778 C CA . SER A 1 94 ? 16.336 -19.290 -6.740 1.00 57.66 94 SER A CA 1
ATOM 779 C C . SER A 1 94 ? 16.345 -20.803 -6.545 1.00 57.66 94 SER A C 1
ATOM 781 O O . SER A 1 94 ? 15.578 -21.318 -5.698 1.00 57.66 94 SER A O 1
#

Sequence (94 aa):
MQSFFNRLLFAALTAAVLVVFSEKIYWYIQGYGFLELLLFYFFPTYVFLWAIEAFRVRRWAPLFLAAALYGFLVEGVLAPVLYEDGLLGLFHVS

pLDDT: mean 82.96, std 10.4, range [54.88, 95.69]

Radius of gyration: 14.2 Å; chains: 1; bounding box: 39×31×35 Å